Protein AF-A0AAJ0UK95-F1 (afdb_monomer_lite)

Radius of gyration: 19.27 Å; chains: 1; bounding box: 39×36×49 Å

pLDDT: mean 92.69, std 6.59, range [53.12, 98.19]

Structure (mmCIF, N/CA/C/O backbone):
data_AF-A0AAJ0UK95-F1
#
_entry.id   AF-A0AAJ0UK95-F1
#
loop_
_atom_site.group_PDB
_atom_site.id
_atom_site.type_symbol
_atom_site.label_atom_id
_atom_site.label_alt_id
_atom_site.label_comp_id
_atom_site.label_asym_id
_atom_site.label_entity_id
_atom_site.label_seq_id
_atom_site.pdbx_PDB_ins_code
_atom_site.Cartn_x
_atom_site.Cartn_y
_atom_site.Cartn_z
_atom_site.occupancy
_atom_site.B_iso_or_equiv
_atom_site.auth_seq_id
_atom_site.auth_comp_id
_atom_site.auth_asym_id
_atom_site.auth_atom_id
_atom_site.pdbx_PDB_model_num
ATOM 1 N N . MET A 1 1 ? -23.495 -25.081 15.499 1.00 53.12 1 MET A N 1
ATOM 2 C CA . MET A 1 1 ? -22.802 -23.888 16.033 1.00 53.12 1 MET A CA 1
ATOM 3 C C . MET A 1 1 ? -23.788 -22.736 16.037 1.00 53.12 1 MET A C 1
ATOM 5 O O . MET A 1 1 ? -24.353 -22.461 14.989 1.00 53.12 1 MET A O 1
ATOM 9 N N . SER A 1 2 ? -24.039 -22.122 17.193 1.00 77.75 2 SER A N 1
ATOM 10 C CA . SER A 1 2 ? -24.840 -20.895 17.278 1.00 77.75 2 SER A CA 1
ATOM 11 C C . SER A 1 2 ? -23.995 -19.708 16.806 1.00 77.75 2 SER A C 1
ATOM 13 O O . S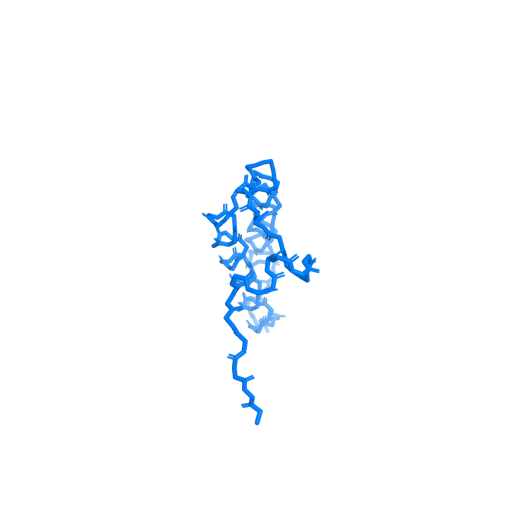ER A 1 2 ? -22.828 -19.602 17.190 1.00 77.75 2 SER A O 1
ATOM 15 N N . ILE A 1 3 ? -24.554 -18.844 15.959 1.00 81.81 3 ILE A N 1
ATOM 16 C CA . ILE A 1 3 ? -23.907 -17.596 15.541 1.00 81.81 3 ILE A CA 1
ATOM 17 C C . ILE A 1 3 ? -24.039 -16.606 16.704 1.00 81.81 3 ILE A C 1
ATOM 19 O O . ILE A 1 3 ? -25.151 -16.221 17.058 1.00 81.81 3 ILE A O 1
ATOM 23 N N . ARG A 1 4 ? -22.909 -16.210 17.298 1.00 81.56 4 ARG A N 1
ATOM 24 C CA . ARG A 1 4 ? -22.857 -15.149 18.317 1.00 81.56 4 ARG A CA 1
ATOM 25 C C . ARG A 1 4 ? -23.122 -13.789 17.674 1.00 81.56 4 ARG A C 1
ATOM 27 O O . ARG A 1 4 ? -22.623 -13.531 16.575 1.00 81.56 4 ARG A O 1
ATOM 34 N N . ARG A 1 5 ? -23.880 -12.920 18.346 1.00 89.50 5 ARG A N 1
ATOM 35 C CA . ARG A 1 5 ? -24.116 -11.539 17.894 1.00 89.50 5 ARG A CA 1
ATOM 36 C C . ARG A 1 5 ? -22.888 -10.666 18.137 1.00 89.50 5 ARG A C 1
ATOM 38 O O . ARG A 1 5 ? -22.088 -10.950 19.022 1.00 89.50 5 ARG A O 1
ATOM 45 N N . PHE A 1 6 ? -22.734 -9.598 17.356 1.00 86.69 6 PHE A N 1
ATOM 46 C CA . PHE A 1 6 ? -21.579 -8.697 17.444 1.00 86.69 6 PHE A CA 1
ATOM 47 C C . PHE A 1 6 ? -21.425 -8.073 18.841 1.00 86.69 6 PHE A C 1
ATOM 49 O O . PHE A 1 6 ? -20.314 -7.936 19.349 1.00 86.69 6 PHE A O 1
ATOM 56 N N . GLU A 1 7 ? -22.546 -7.765 19.485 1.00 90.44 7 GLU A N 1
ATOM 57 C CA . GLU A 1 7 ? -22.625 -7.203 20.833 1.00 90.44 7 GLU A CA 1
ATOM 58 C C . GLU A 1 7 ? -21.992 -8.135 21.872 1.00 90.44 7 GLU A C 1
ATOM 60 O O . GLU A 1 7 ? -21.237 -7.682 22.724 1.00 90.44 7 GLU A O 1
ATOM 65 N N . GLU A 1 8 ? -22.175 -9.450 21.733 1.00 91.62 8 GLU A N 1
ATOM 66 C CA . GLU A 1 8 ? -21.578 -10.439 22.640 1.00 91.62 8 GLU A CA 1
ATOM 67 C C . GLU A 1 8 ? -20.039 -10.437 22.557 1.00 91.62 8 GLU A C 1
ATOM 69 O O . GLU A 1 8 ? -19.340 -10.730 23.532 1.00 91.62 8 GLU A O 1
ATOM 74 N N . PHE A 1 9 ? -19.477 -10.080 21.397 1.00 91.56 9 PHE A N 1
ATOM 75 C CA . PHE A 1 9 ? -18.031 -9.920 21.241 1.00 91.56 9 PHE A CA 1
ATOM 76 C C . PHE A 1 9 ? -17.518 -8.611 21.850 1.00 91.56 9 PHE A C 1
ATOM 78 O O . PHE A 1 9 ? -16.377 -8.574 22.313 1.00 91.56 9 PHE A O 1
ATOM 85 N N . LEU A 1 10 ? -18.332 -7.550 21.852 1.00 89.50 10 LEU A N 1
ATOM 86 C CA . LEU A 1 10 ? -18.003 -6.301 22.543 1.00 89.50 10 LEU A CA 1
ATOM 87 C C . LEU A 1 10 ? -18.014 -6.508 24.062 1.00 89.50 10 LEU A C 1
ATOM 89 O O . LEU A 1 10 ? -17.057 -6.123 24.730 1.00 89.50 10 LEU A O 1
ATOM 93 N N . ASP A 1 11 ? -19.048 -7.170 24.586 1.00 92.06 11 ASP A N 1
ATOM 94 C CA . ASP A 1 11 ? -19.231 -7.394 26.026 1.00 92.06 11 ASP A CA 1
ATOM 95 C C . ASP A 1 11 ? -18.175 -8.343 26.607 1.00 92.06 11 ASP A C 1
ATOM 97 O O . ASP A 1 11 ? -17.683 -8.138 27.715 1.00 92.06 11 ASP A O 1
ATOM 101 N N . SER A 1 12 ? -17.765 -9.359 25.840 1.00 93.31 12 SER A N 1
ATOM 102 C CA . SER A 1 12 ? -16.671 -10.262 26.232 1.00 93.31 12 SER A CA 1
ATOM 103 C C . SER A 1 12 ? -15.276 -9.636 26.120 1.00 93.31 12 SER A C 1
ATOM 105 O O . SER A 1 12 ? -14.291 -10.272 26.497 1.00 93.31 12 SER A O 1
ATOM 107 N N . GLY A 1 13 ? -15.161 -8.419 25.575 1.00 87.94 13 GLY A N 1
ATOM 108 C CA . GLY A 1 13 ? -13.881 -7.762 25.308 1.00 87.94 13 GLY A CA 1
ATOM 109 C C . GLY A 1 13 ? -13.076 -8.396 24.167 1.00 87.94 13 GLY A C 1
ATOM 110 O O . GLY A 1 13 ? -11.933 -8.002 23.935 1.00 87.94 13 GLY A O 1
ATOM 111 N N . ALA A 1 14 ? -13.654 -9.357 23.437 1.00 89.88 14 ALA A N 1
ATOM 112 C CA . ALA A 1 14 ? -13.018 -9.997 22.288 1.00 89.88 14 ALA A CA 1
ATOM 113 C C . ALA A 1 14 ? -12.815 -9.017 21.118 1.00 89.88 14 ALA A C 1
ATOM 115 O O . ALA A 1 14 ? -11.866 -9.161 20.347 1.00 89.88 14 ALA A O 1
ATOM 116 N N . VAL A 1 15 ? -13.684 -8.007 20.991 1.00 90.75 15 VAL A N 1
ATOM 117 C CA . VAL A 1 15 ? -13.525 -6.885 20.055 1.00 90.75 15 VAL A CA 1
ATOM 118 C C . VAL A 1 15 ? -13.773 -5.554 20.762 1.00 90.75 15 VAL A C 1
ATOM 120 O O . VAL A 1 15 ? -14.420 -5.492 21.803 1.00 90.75 15 VAL A O 1
ATOM 123 N N . LYS A 1 16 ? -13.274 -4.461 20.179 1.00 86.88 16 LYS A N 1
ATOM 124 C CA . LYS A 1 16 ? -13.472 -3.099 20.689 1.00 86.88 16 LYS A CA 1
ATOM 125 C C . LYS A 1 16 ? -13.944 -2.173 19.583 1.00 86.88 16 LYS A C 1
ATOM 127 O O . LYS A 1 16 ? -13.548 -2.325 18.428 1.00 86.88 16 LYS A O 1
ATOM 132 N N . ARG A 1 17 ? -14.740 -1.169 19.949 1.00 85.50 17 ARG A N 1
ATOM 133 C CA . ARG A 1 17 ? -15.044 -0.059 19.041 1.00 85.50 17 ARG A CA 1
ATOM 134 C C . ARG A 1 17 ? -13.761 0.724 18.774 1.00 85.50 17 ARG A C 1
ATOM 136 O O . ARG A 1 17 ? -12.999 1.001 19.701 1.00 85.50 17 ARG A O 1
ATOM 143 N N . GLN A 1 18 ? -13.528 1.077 17.516 1.00 81.94 18 GLN A N 1
ATOM 144 C CA . GLN A 1 18 ? -12.468 2.001 17.138 1.00 81.94 18 GLN A CA 1
ATOM 145 C C . GLN A 1 18 ? -13.066 3.276 16.565 1.00 81.94 18 GLN A C 1
ATOM 147 O O . GLN A 1 18 ? -13.986 3.234 15.751 1.00 81.94 18 GLN A O 1
ATOM 152 N N . SER A 1 19 ? -12.504 4.400 16.993 1.00 85.31 19 SER A N 1
ATOM 153 C CA . SER A 1 19 ? -12.730 5.688 16.355 1.00 85.31 19 SER A CA 1
ATOM 154 C C . SER A 1 19 ? -11.737 5.868 15.202 1.00 85.31 19 SER A C 1
ATOM 156 O O . SER A 1 19 ? -10.616 5.357 15.303 1.00 85.31 19 SER A O 1
ATOM 158 N N . PRO A 1 20 ? -12.107 6.623 14.152 1.00 86.00 20 PRO A N 1
ATOM 159 C CA . PRO A 1 20 ? -11.186 7.021 13.093 1.00 86.00 20 PRO A CA 1
ATOM 160 C C . PRO A 1 20 ? -9.886 7.614 13.671 1.00 86.00 20 PRO A C 1
ATOM 162 O O . PRO A 1 20 ? -9.923 8.501 14.533 1.00 86.00 20 PRO A O 1
ATOM 165 N N . ASN A 1 21 ? -8.738 7.107 13.220 1.00 92.31 21 ASN A N 1
ATOM 166 C CA . ASN A 1 21 ? -7.419 7.619 13.568 1.00 92.31 21 ASN A CA 1
ATOM 167 C C . ASN A 1 21 ? -6.888 8.545 12.462 1.00 92.31 21 ASN A C 1
ATOM 169 O O . ASN A 1 21 ? -6.105 8.142 11.596 1.00 92.31 21 ASN A O 1
ATOM 173 N N . ARG A 1 22 ? -7.242 9.830 12.576 1.00 93.00 22 ARG A N 1
ATOM 174 C CA . ARG A 1 22 ? -6.841 10.874 11.622 1.00 93.00 22 ARG A CA 1
ATOM 175 C C . ARG A 1 22 ? -5.329 10.999 11.452 1.00 93.00 22 ARG A C 1
ATOM 177 O O . ARG A 1 22 ? -4.866 11.216 10.341 1.00 93.00 22 ARG A O 1
ATOM 184 N N . GLN A 1 23 ? -4.552 10.866 12.528 1.00 94.50 23 GLN A N 1
ATOM 185 C CA . GLN A 1 23 ? -3.088 10.947 12.441 1.00 94.50 23 GLN A CA 1
ATOM 186 C C . GLN A 1 23 ? -2.540 9.829 11.559 1.00 94.50 23 GLN A C 1
ATOM 188 O O . GLN A 1 23 ? -1.729 10.090 10.673 1.00 94.50 23 GLN A O 1
ATOM 193 N N . ARG A 1 24 ? -3.045 8.602 11.735 1.00 93.25 24 ARG A N 1
ATOM 194 C CA . ARG A 1 24 ? -2.652 7.485 10.876 1.00 93.25 24 ARG A CA 1
ATOM 195 C C . ARG A 1 24 ? -3.090 7.703 9.430 1.00 93.25 24 ARG A C 1
ATOM 197 O O . ARG A 1 24 ? -2.307 7.405 8.534 1.00 93.25 24 ARG A O 1
ATOM 204 N N . ALA A 1 25 ? -4.289 8.240 9.203 1.00 94.75 25 ALA A N 1
ATOM 205 C CA . ALA A 1 25 ? -4.748 8.591 7.862 1.00 94.75 25 ALA A CA 1
ATOM 206 C C . ALA A 1 25 ? -3.790 9.578 7.168 1.00 94.75 25 ALA A C 1
ATOM 208 O O . ALA A 1 25 ? -3.401 9.345 6.025 1.00 94.75 25 ALA A O 1
ATOM 209 N N . PHE A 1 26 ? -3.342 10.629 7.866 1.00 96.19 26 PHE A N 1
ATOM 210 C CA . PHE A 1 26 ? -2.369 11.584 7.324 1.00 96.19 26 PHE A CA 1
ATOM 211 C C . PHE A 1 26 ? -1.021 10.938 7.002 1.00 96.19 26 PHE A C 1
ATOM 213 O O . PHE A 1 26 ? -0.501 11.160 5.910 1.00 96.19 26 PHE A O 1
ATOM 220 N N . SER A 1 27 ? -0.488 10.100 7.897 1.00 97.00 27 SER A N 1
ATOM 221 C CA . SER A 1 27 ? 0.762 9.378 7.632 1.00 97.00 27 SER A CA 1
ATOM 222 C C . SER A 1 27 ? 0.657 8.487 6.396 1.00 97.00 27 SER A C 1
ATOM 224 O O . SER A 1 27 ? 1.558 8.495 5.567 1.00 97.00 27 SER A O 1
ATOM 226 N N . ILE A 1 28 ? -0.460 7.769 6.224 1.00 96.56 28 ILE A N 1
ATOM 227 C CA . ILE A 1 28 ? -0.675 6.932 5.035 1.00 96.56 28 ILE A CA 1
ATOM 228 C C . ILE A 1 28 ? -0.683 7.792 3.767 1.00 96.56 28 ILE A C 1
ATOM 230 O O . ILE A 1 28 ? -0.011 7.451 2.802 1.00 96.56 28 ILE A O 1
ATOM 234 N N . ILE A 1 29 ? -1.384 8.931 3.768 1.00 97.12 29 ILE A N 1
ATOM 235 C CA . ILE A 1 29 ? -1.418 9.839 2.608 1.00 97.12 29 ILE A CA 1
ATOM 236 C C . ILE A 1 29 ? -0.004 10.312 2.234 1.00 97.12 29 ILE A C 1
ATOM 238 O O . ILE A 1 29 ? 0.345 10.353 1.052 1.00 97.12 29 ILE A O 1
ATOM 242 N N . GLU A 1 30 ? 0.820 10.655 3.224 1.00 97.56 30 GLU A N 1
ATOM 243 C CA . GLU A 1 30 ? 2.203 11.082 3.002 1.00 97.56 30 GLU A CA 1
ATOM 244 C C . GLU A 1 30 ? 3.079 9.949 2.439 1.00 97.56 30 GLU A C 1
ATOM 246 O O . GLU A 1 30 ? 3.748 10.133 1.414 1.00 97.56 30 GLU A O 1
ATOM 251 N N . GLU A 1 31 ? 3.026 8.766 3.061 1.00 96.25 31 GLU A N 1
ATOM 252 C CA . GLU A 1 31 ? 3.737 7.553 2.633 1.00 96.25 31 GLU A CA 1
ATOM 253 C C . GLU A 1 31 ? 3.374 7.189 1.182 1.00 96.25 31 GLU A C 1
ATOM 255 O O . GLU A 1 31 ? 4.251 7.010 0.327 1.00 96.25 31 GLU A O 1
ATOM 260 N N . THR A 1 32 ? 2.078 7.151 0.866 1.00 97.25 32 THR A N 1
ATOM 261 C CA . THR A 1 32 ? 1.574 6.838 -0.475 1.00 97.25 32 THR A CA 1
ATOM 262 C C . THR A 1 32 ? 1.970 7.900 -1.506 1.00 97.25 32 THR A C 1
ATOM 264 O O . THR A 1 32 ? 2.278 7.572 -2.658 1.00 97.25 32 THR A O 1
ATOM 267 N N . GLY A 1 33 ? 2.062 9.172 -1.104 1.00 97.56 33 GLY A N 1
ATOM 268 C CA . GLY A 1 33 ? 2.628 10.231 -1.939 1.00 97.56 33 GLY A CA 1
ATOM 269 C C . GLY A 1 33 ? 4.087 9.959 -2.323 1.00 97.56 33 GLY A C 1
ATOM 270 O O . GLY A 1 33 ? 4.477 10.159 -3.477 1.00 97.56 33 GLY A O 1
ATOM 271 N N . GLY A 1 34 ? 4.889 9.444 -1.387 1.00 97.75 34 GLY A N 1
ATOM 272 C CA . GLY A 1 34 ? 6.259 8.989 -1.643 1.00 97.75 34 GLY A CA 1
ATOM 273 C C . GLY A 1 34 ? 6.324 7.848 -2.660 1.00 97.75 34 GLY A C 1
ATOM 274 O O . GLY A 1 34 ? 7.070 7.938 -3.638 1.00 97.75 34 GLY A O 1
ATOM 275 N N . LYS A 1 35 ? 5.486 6.820 -2.486 1.00 97.50 35 LYS A N 1
ATOM 276 C CA . LYS A 1 35 ? 5.394 5.670 -3.406 1.00 97.50 35 LYS A CA 1
ATOM 277 C C . LYS A 1 35 ? 4.986 6.083 -4.816 1.00 97.50 35 LYS A C 1
ATOM 279 O O . LYS A 1 35 ? 5.599 5.647 -5.785 1.00 97.50 35 LYS A O 1
ATOM 284 N N . THR A 1 36 ? 4.011 6.984 -4.927 1.00 97.88 36 THR A N 1
ATOM 285 C CA . THR A 1 36 ? 3.546 7.517 -6.216 1.00 97.88 36 THR A CA 1
ATOM 286 C C . THR A 1 36 ? 4.672 8.235 -6.958 1.00 97.88 36 THR A C 1
ATOM 288 O O . THR A 1 36 ? 4.885 8.001 -8.149 1.00 97.88 36 THR A O 1
ATOM 291 N N . ARG A 1 37 ? 5.437 9.084 -6.255 1.00 98.19 37 ARG A N 1
ATOM 292 C CA . ARG A 1 37 ? 6.602 9.761 -6.845 1.00 98.19 37 ARG A CA 1
ATOM 293 C C . ARG A 1 37 ? 7.659 8.762 -7.299 1.00 98.19 37 ARG A C 1
ATOM 295 O O . ARG A 1 37 ? 8.155 8.890 -8.414 1.00 98.19 37 ARG A O 1
ATOM 302 N N . PHE A 1 38 ? 7.982 7.778 -6.461 1.00 96.69 38 PHE A N 1
ATOM 303 C CA . PHE A 1 38 ? 8.972 6.755 -6.786 1.00 96.69 38 PHE A CA 1
ATOM 304 C C . PHE A 1 38 ? 8.571 5.950 -8.025 1.00 96.69 38 PHE A C 1
ATOM 306 O O . PHE A 1 38 ? 9.348 5.891 -8.971 1.00 96.69 38 PHE A O 1
ATOM 313 N N . LEU A 1 39 ? 7.336 5.439 -8.075 1.00 96.62 39 LEU A N 1
ATOM 314 C CA . LEU A 1 39 ? 6.808 4.724 -9.238 1.00 96.62 39 LEU A CA 1
ATOM 315 C C . LEU A 1 39 ? 6.897 5.579 -10.509 1.00 96.62 39 LEU A C 1
ATOM 317 O O . LEU A 1 39 ? 7.373 5.111 -11.541 1.00 96.62 39 LEU A O 1
ATOM 321 N N . GLY A 1 40 ? 6.514 6.856 -10.422 1.00 96.38 40 GLY A N 1
ATOM 322 C CA . GLY A 1 40 ? 6.619 7.792 -11.540 1.00 96.38 40 GLY A CA 1
ATOM 323 C C . GLY A 1 40 ? 8.058 8.022 -12.020 1.00 96.38 40 GLY A C 1
ATOM 324 O O . GLY A 1 40 ? 8.277 8.170 -13.221 1.00 96.38 40 GLY A O 1
ATOM 325 N N . VAL A 1 41 ? 9.043 8.038 -11.116 1.00 96.75 41 VAL A N 1
ATOM 326 C CA . VAL A 1 41 ? 10.470 8.102 -11.478 1.00 96.75 41 VAL A CA 1
ATOM 327 C C . VAL A 1 41 ? 10.912 6.792 -12.125 1.00 96.75 41 VAL A C 1
ATOM 329 O O . VAL A 1 41 ? 11.475 6.826 -13.215 1.00 96.75 41 VAL A O 1
ATOM 332 N N . SER A 1 42 ? 10.598 5.642 -11.525 1.00 94.25 42 SER A N 1
ATOM 333 C CA . SER A 1 42 ? 10.940 4.324 -12.070 1.00 94.25 42 SER A CA 1
ATOM 334 C C . SER A 1 42 ? 10.405 4.137 -13.489 1.00 94.25 42 SER A C 1
ATOM 336 O O . SER A 1 42 ? 11.151 3.714 -14.368 1.00 94.25 42 SER A O 1
ATOM 338 N N . MET A 1 43 ? 9.155 4.535 -13.740 1.00 94.75 43 MET A N 1
ATOM 339 C CA . MET A 1 43 ? 8.526 4.465 -15.063 1.00 94.75 43 MET A CA 1
ATOM 340 C C . MET A 1 43 ? 9.194 5.353 -16.121 1.00 94.75 43 MET A C 1
ATOM 342 O O . MET A 1 43 ? 9.134 5.042 -17.306 1.00 94.75 43 MET A O 1
ATOM 346 N N . LYS A 1 44 ? 9.814 6.465 -15.709 1.00 95.75 44 LYS A N 1
ATOM 347 C CA . LYS A 1 44 ? 10.538 7.376 -16.610 1.00 95.75 44 LYS A CA 1
ATOM 348 C C . LYS A 1 44 ? 11.984 6.947 -16.841 1.00 95.75 44 LYS A C 1
ATOM 350 O O . LYS A 1 44 ? 12.519 7.183 -17.918 1.00 95.75 44 LYS A O 1
ATOM 355 N N . SER A 1 45 ? 12.623 6.383 -15.820 1.00 95.44 45 SER A N 1
ATOM 356 C CA . SER A 1 45 ? 14.051 6.059 -15.833 1.00 95.44 45 SER A CA 1
ATOM 357 C C . SER A 1 45 ? 14.355 4.675 -16.396 1.00 95.44 45 SER A C 1
ATOM 359 O O . SER A 1 45 ? 15.445 4.473 -16.923 1.00 95.44 45 SER A O 1
ATOM 361 N N . VAL A 1 46 ? 13.426 3.725 -16.288 1.00 93.69 46 VAL A N 1
ATOM 3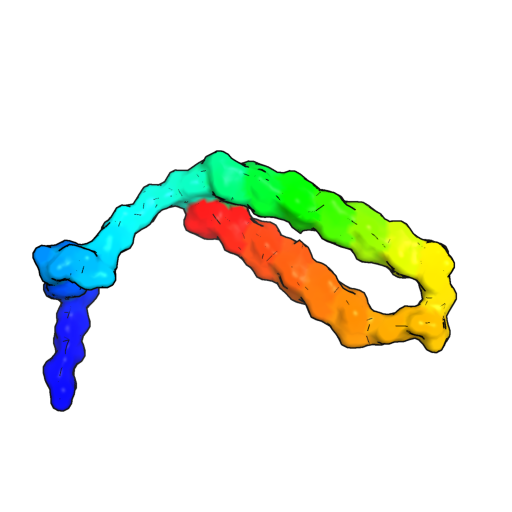62 C CA . VAL A 1 46 ? 13.628 2.353 -16.763 1.00 93.69 46 VAL A CA 1
ATOM 363 C C . VAL A 1 46 ? 12.930 2.171 -18.117 1.00 93.69 46 VAL A C 1
ATOM 365 O O . VAL A 1 46 ? 11.740 2.475 -18.229 1.00 93.69 46 VAL A O 1
ATOM 368 N N . PRO A 1 47 ? 13.626 1.673 -19.156 1.00 93.38 47 PRO A N 1
ATOM 369 C CA . PRO A 1 47 ? 13.007 1.382 -20.444 1.00 93.38 47 PRO A CA 1
ATOM 370 C C . PRO A 1 47 ? 11.825 0.416 -20.301 1.00 93.38 47 PRO A C 1
ATOM 372 O O . PRO A 1 47 ? 11.928 -0.605 -19.625 1.00 93.38 47 PRO A O 1
ATOM 375 N N . SER A 1 48 ? 10.717 0.682 -20.996 1.00 87.81 48 SER A N 1
ATOM 376 C CA . SER A 1 48 ? 9.484 -0.120 -20.896 1.00 87.81 48 SER A CA 1
ATOM 377 C C . SER A 1 48 ? 9.682 -1.612 -21.196 1.00 87.81 48 SER A C 1
ATOM 379 O O . SER A 1 48 ? 9.022 -2.448 -20.592 1.00 87.81 48 SER A O 1
ATOM 381 N N . LYS A 1 49 ? 10.624 -1.953 -22.084 1.00 92.25 49 LYS A N 1
ATOM 382 C CA . LYS A 1 49 ? 10.996 -3.337 -22.430 1.00 92.25 49 LYS A CA 1
ATOM 383 C C . LYS A 1 49 ? 11.709 -4.103 -21.302 1.00 92.25 49 LYS A C 1
ATOM 385 O O . LYS A 1 49 ? 11.749 -5.325 -21.334 1.00 92.25 49 LYS A O 1
ATOM 390 N N . GLU A 1 50 ? 12.306 -3.387 -20.353 1.00 93.56 50 GLU A N 1
ATOM 391 C CA . GLU A 1 50 ? 13.037 -3.935 -19.198 1.00 93.56 50 GLU A CA 1
ATOM 392 C C . GLU A 1 50 ? 12.205 -3.855 -17.912 1.00 93.56 50 GLU A C 1
ATOM 394 O O . GLU A 1 50 ? 12.594 -4.369 -16.865 1.00 93.56 50 GLU A O 1
ATOM 399 N N . MET A 1 51 ? 11.037 -3.217 -17.987 1.00 92.75 51 MET A N 1
ATOM 400 C CA . MET A 1 51 ? 10.141 -3.039 -16.862 1.00 92.75 51 MET A CA 1
ATOM 401 C C . MET A 1 51 ? 9.264 -4.268 -16.682 1.00 92.75 51 MET A C 1
ATOM 403 O O . MET A 1 51 ? 8.593 -4.701 -17.615 1.00 92.75 51 MET A O 1
ATOM 407 N N . ASN A 1 52 ? 9.212 -4.794 -15.461 1.00 94.62 52 ASN A N 1
ATOM 408 C CA . ASN A 1 52 ? 8.257 -5.839 -15.122 1.00 94.62 52 ASN A CA 1
ATOM 409 C C . ASN A 1 52 ? 6.840 -5.230 -15.030 1.00 94.62 52 ASN A C 1
ATOM 411 O O . ASN A 1 52 ? 6.604 -4.415 -14.135 1.00 94.62 52 ASN A O 1
ATOM 415 N N . PRO A 1 53 ? 5.881 -5.622 -15.889 1.00 93.25 53 PRO A N 1
ATOM 416 C CA . PRO A 1 53 ? 4.529 -5.070 -15.847 1.00 93.25 53 PRO A CA 1
ATOM 417 C C . PRO A 1 53 ? 3.799 -5.380 -14.536 1.00 93.25 53 PRO A C 1
ATOM 419 O O . PRO A 1 53 ? 3.057 -4.532 -14.042 1.00 93.25 53 PRO A O 1
ATOM 422 N N . ASN A 1 54 ? 4.049 -6.549 -13.934 1.00 96.62 54 ASN A N 1
ATOM 423 C CA . ASN A 1 54 ? 3.414 -6.936 -12.671 1.00 96.62 54 ASN A CA 1
ATOM 424 C C . ASN A 1 54 ? 3.838 -6.005 -11.536 1.00 96.62 54 ASN A C 1
ATOM 426 O O . ASN A 1 54 ? 2.996 -5.562 -10.772 1.00 96.62 54 ASN A O 1
ATOM 430 N N . PHE A 1 55 ? 5.112 -5.603 -11.499 1.00 94.56 55 PHE A N 1
ATOM 431 C CA . PHE A 1 55 ? 5.592 -4.634 -10.512 1.00 94.56 55 PHE A CA 1
ATOM 432 C C . PHE A 1 55 ? 4.823 -3.305 -10.582 1.00 94.56 55 PHE A C 1
ATOM 434 O O . PHE A 1 55 ? 4.513 -2.712 -9.550 1.00 94.56 55 PHE A O 1
ATOM 441 N N . ILE A 1 56 ? 4.495 -2.840 -11.791 1.00 95.19 56 ILE A N 1
ATOM 442 C CA . 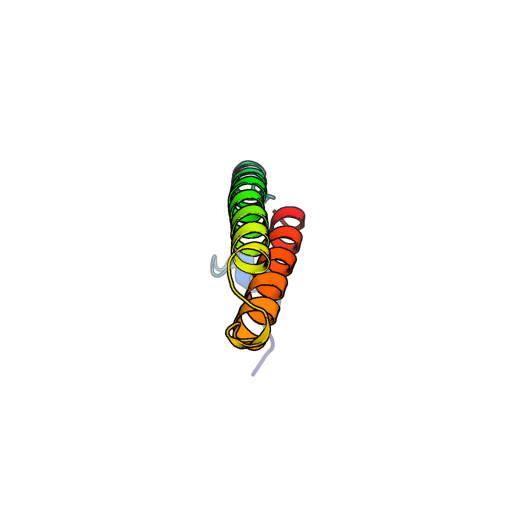ILE A 1 56 ? 3.730 -1.602 -11.984 1.00 95.19 56 ILE A CA 1
ATOM 443 C C . ILE A 1 56 ? 2.289 -1.774 -11.512 1.00 95.19 56 ILE A C 1
ATOM 445 O O . ILE A 1 56 ? 1.771 -0.908 -10.810 1.00 95.19 56 ILE A O 1
ATOM 449 N N . VAL A 1 57 ? 1.654 -2.891 -11.869 1.00 96.81 57 VAL A N 1
ATOM 450 C CA . VAL A 1 57 ? 0.283 -3.201 -11.446 1.00 96.81 57 VAL A CA 1
ATOM 451 C C . VAL A 1 57 ? 0.195 -3.309 -9.925 1.00 96.81 57 VAL A C 1
ATOM 453 O O . VAL A 1 57 ? -0.653 -2.646 -9.330 1.00 96.81 57 VAL A O 1
ATOM 456 N N . ASP A 1 58 ? 1.102 -4.058 -9.300 1.00 97.88 58 ASP A N 1
ATOM 457 C CA . ASP A 1 58 ? 1.150 -4.248 -7.849 1.00 97.88 58 ASP A CA 1
ATOM 458 C C . ASP A 1 58 ? 1.390 -2.915 -7.130 1.00 97.88 58 ASP A C 1
ATOM 460 O O . ASP A 1 58 ? 0.665 -2.565 -6.200 1.00 97.88 58 ASP A O 1
ATOM 464 N N . SER A 1 59 ? 2.329 -2.103 -7.629 1.00 97.44 59 SER A N 1
ATOM 465 C CA . SER A 1 59 ? 2.599 -0.772 -7.069 1.00 97.44 59 SER A CA 1
ATOM 466 C C . SER A 1 59 ? 1.374 0.144 -7.147 1.00 97.44 59 SER A C 1
ATOM 468 O O . SER A 1 59 ? 1.059 0.846 -6.186 1.00 97.44 59 SER A O 1
ATOM 470 N N . CYS A 1 60 ? 0.662 0.143 -8.278 1.00 97.81 60 CYS A N 1
ATOM 471 C CA . CYS A 1 60 ? -0.575 0.906 -8.441 1.00 97.81 60 CYS A CA 1
ATOM 472 C C . CYS A 1 60 ? -1.675 0.411 -7.497 1.00 97.81 60 CYS A C 1
ATOM 474 O O . CYS A 1 60 ? -2.360 1.225 -6.877 1.00 97.81 60 CYS A O 1
ATOM 476 N N . TYR A 1 61 ? -1.843 -0.906 -7.380 1.00 98.12 61 TYR A N 1
ATOM 477 C CA . TYR A 1 61 ? -2.825 -1.510 -6.487 1.00 98.12 61 TYR A CA 1
ATOM 478 C C . TYR A 1 61 ? -2.567 -1.119 -5.030 1.00 98.12 61 TYR A C 1
ATOM 480 O O . TYR A 1 61 ? -3.478 -0.625 -4.362 1.00 98.12 61 TYR A O 1
ATOM 488 N N . ASP A 1 62 ? -1.326 -1.248 -4.562 1.00 97.44 62 ASP A N 1
ATOM 489 C CA . ASP A 1 62 ? -0.941 -0.891 -3.196 1.00 97.44 62 ASP A CA 1
ATOM 490 C C . ASP A 1 62 ? -1.215 0.587 -2.901 1.00 97.44 62 ASP A C 1
ATOM 492 O O . ASP A 1 62 ? -1.849 0.910 -1.895 1.00 97.44 62 ASP A O 1
ATOM 496 N N . ILE A 1 63 ? -0.821 1.485 -3.811 1.00 98.19 63 ILE A N 1
ATOM 497 C CA . ILE A 1 63 ? -1.092 2.927 -3.707 1.00 98.19 63 ILE A CA 1
ATOM 498 C C . ILE A 1 63 ? -2.599 3.193 -3.570 1.00 98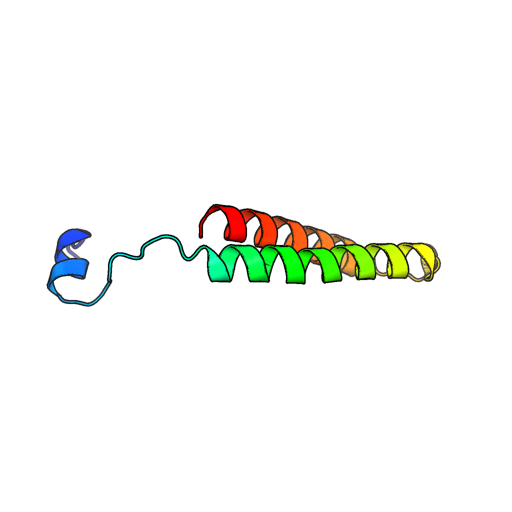.19 63 ILE A C 1
ATOM 500 O O . ILE A 1 63 ? -3.027 3.955 -2.700 1.00 98.19 63 ILE A O 1
ATOM 504 N N . ILE A 1 64 ? -3.425 2.562 -4.408 1.00 98.00 64 ILE A N 1
ATOM 505 C CA . ILE A 1 64 ? -4.879 2.761 -4.392 1.00 98.00 64 ILE A CA 1
ATOM 506 C C . ILE A 1 64 ? -5.483 2.243 -3.084 1.00 98.00 64 ILE A C 1
ATOM 508 O O . ILE A 1 64 ? -6.265 2.949 -2.443 1.00 98.00 64 ILE A O 1
ATOM 512 N N . ILE A 1 65 ? -5.117 1.033 -2.662 1.00 97.50 65 ILE A N 1
ATOM 513 C CA . ILE A 1 65 ? -5.648 0.423 -1.439 1.00 97.50 65 ILE A CA 1
ATOM 514 C C . ILE A 1 65 ? -5.241 1.216 -0.198 1.00 97.50 65 ILE A C 1
ATOM 516 O O . ILE A 1 65 ? -6.052 1.381 0.716 1.00 97.50 65 ILE A O 1
ATOM 520 N N . GLU A 1 66 ? -4.024 1.749 -0.153 1.00 97.44 66 GLU A N 1
ATOM 521 C CA . GLU A 1 66 ? -3.580 2.609 0.943 1.00 97.44 66 GLU A CA 1
ATOM 522 C C . GLU A 1 66 ? -4.383 3.908 1.017 1.00 97.44 66 GLU A C 1
ATOM 524 O O . GLU A 1 66 ? -4.853 4.276 2.095 1.00 97.44 66 GLU A O 1
ATOM 529 N N . MET A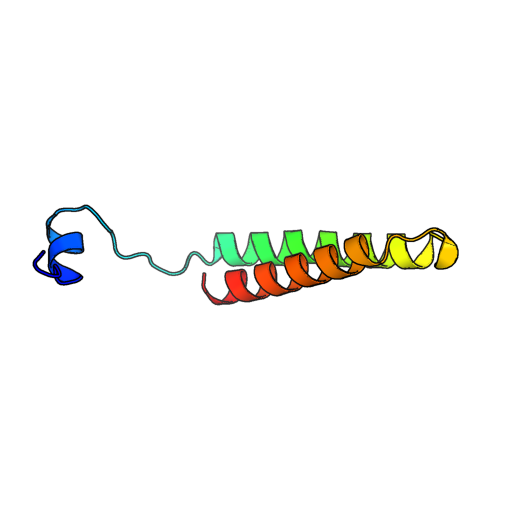 1 67 ? -4.653 4.545 -0.123 1.00 96.69 67 MET A N 1
ATOM 530 C CA . MET A 1 67 ? -5.511 5.732 -0.176 1.00 96.69 67 MET A CA 1
ATOM 531 C C . MET A 1 67 ? -6.945 5.433 0.273 1.00 96.69 67 MET A C 1
ATOM 533 O O . MET A 1 67 ? -7.543 6.239 0.987 1.00 96.69 67 MET A O 1
ATOM 537 N N . VAL A 1 68 ? -7.500 4.273 -0.095 1.00 96.44 68 VAL A N 1
ATOM 538 C CA . VAL A 1 68 ? -8.820 3.832 0.390 1.00 96.44 68 VAL A CA 1
ATOM 539 C C . VAL A 1 68 ? -8.794 3.633 1.906 1.00 96.44 68 VAL A C 1
ATOM 541 O O . VAL A 1 68 ? -9.667 4.149 2.602 1.00 96.44 68 VAL A O 1
ATOM 544 N N . ARG A 1 69 ? -7.769 2.963 2.447 1.00 93.75 69 ARG A N 1
ATOM 545 C CA . ARG A 1 69 ? -7.610 2.776 3.900 1.00 93.75 69 ARG A CA 1
ATOM 546 C C . ARG A 1 69 ? -7.502 4.100 4.645 1.00 93.75 69 ARG A C 1
ATOM 548 O O . ARG A 1 69 ? -8.118 4.242 5.695 1.00 93.75 69 ARG A O 1
ATOM 555 N N . ALA A 1 70 ? -6.788 5.079 4.096 1.00 94.88 70 ALA A N 1
ATOM 556 C CA . ALA A 1 70 ? -6.693 6.409 4.691 1.00 94.88 70 ALA A CA 1
ATOM 557 C C . ALA A 1 70 ? -8.053 7.124 4.785 1.00 94.88 70 ALA A C 1
ATOM 559 O O . ALA A 1 70 ? -8.228 7.971 5.648 1.00 94.88 70 ALA A O 1
ATOM 560 N N . ARG A 1 71 ? -9.030 6.788 3.930 1.00 90.38 71 ARG A N 1
ATOM 561 C CA . ARG A 1 71 ? -10.402 7.325 4.008 1.00 90.38 71 ARG A CA 1
ATOM 562 C C . ARG A 1 71 ? -11.286 6.602 5.025 1.00 90.38 71 ARG A C 1
ATOM 564 O O . ARG A 1 71 ? -12.338 7.125 5.378 1.00 90.38 71 ARG A O 1
ATOM 571 N N . MET A 1 72 ? -10.888 5.405 5.453 1.00 89.00 72 MET A N 1
ATOM 572 C CA . MET A 1 72 ? -11.597 4.599 6.453 1.00 89.00 72 MET A CA 1
ATOM 573 C C . MET A 1 72 ? -11.105 4.862 7.887 1.00 89.00 72 MET A C 1
ATOM 575 O O . MET A 1 72 ? -11.741 4.404 8.837 1.00 89.00 72 MET A O 1
ATOM 579 N N . LEU A 1 73 ? -9.977 5.568 8.030 1.00 86.69 73 LEU A N 1
ATOM 580 C CA . LEU A 1 73 ? -9.333 5.971 9.285 1.00 86.69 73 LEU A CA 1
ATOM 581 C C . LEU A 1 73 ? -9.507 7.472 9.533 1.00 86.69 73 LEU A C 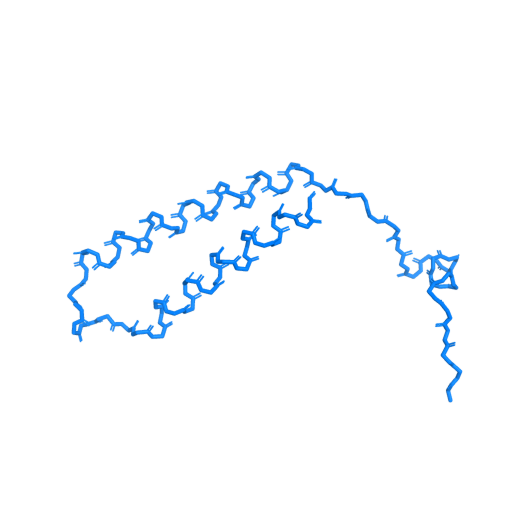1
ATOM 583 O O . LEU A 1 73 ? -9.374 7.859 10.711 1.00 86.69 73 LEU A O 1
#

Foldseek 3Di:
DDDDDPVVCCVVVVDHDDDDDLVVLVVLVVVLVVLVVVLVVCVVPDPPVRDDVVVNVVSVVVSVVSNVVSVVD

Sequence (73 aa):
MSIRRFEEFLDSGAVKRQSPNRQRAFSIIEETGGKTRFLGVSMKSVPSKEMNPNFIVDSCYDIIIEMVRARML

Secondary structure (DSSP, 8-state):
-----HHHHHHTTSS------HHHHHHHHHHHHHHHHHHHHHHHHS-TTTS-HHHHHHHHHHHHHHHHHHHH-